Protein AF-A0A7J7V171-F1 (afdb_monomer_lite)

Structure (mmCIF, N/CA/C/O backbone):
data_AF-A0A7J7V171-F1
#
_entry.id   AF-A0A7J7V171-F1
#
loop_
_atom_site.group_PDB
_atom_site.id
_atom_site.type_symbol
_atom_site.label_atom_id
_atom_site.label_alt_id
_atom_site.label_comp_id
_atom_site.label_asym_id
_atom_site.label_entity_id
_atom_site.label_seq_id
_atom_site.pdbx_PDB_ins_code
_atom_site.Cartn_x
_atom_site.Cartn_y
_atom_site.Cartn_z
_atom_site.occupancy
_atom_site.B_iso_or_equiv
_atom_site.auth_seq_id
_atom_site.auth_comp_id
_atom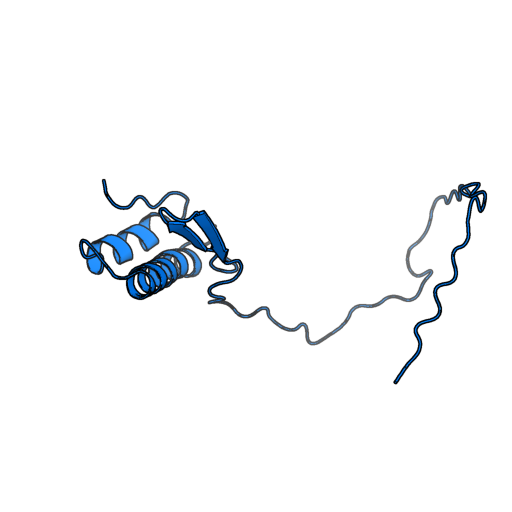_site.auth_asym_id
_atom_site.auth_atom_id
_atom_site.pdbx_PDB_model_num
ATOM 1 N N . MET A 1 1 ? -12.049 12.349 18.911 1.00 61.41 1 MET A N 1
ATOM 2 C CA . MET A 1 1 ? -12.533 11.578 17.750 1.00 61.41 1 MET A CA 1
ATOM 3 C C . MET A 1 1 ? -11.819 10.228 17.772 1.00 61.41 1 MET A C 1
ATOM 5 O O . MET A 1 1 ? -10.598 10.257 17.867 1.00 61.41 1 MET A O 1
ATOM 9 N N . PRO A 1 2 ? -12.532 9.087 17.826 1.00 86.75 2 PRO A N 1
ATOM 10 C CA . PRO A 1 2 ? -11.926 7.763 18.036 1.00 86.75 2 PRO A CA 1
ATOM 11 C C . PRO A 1 2 ? -11.271 7.152 16.784 1.00 86.75 2 PRO A C 1
ATOM 13 O O . PRO A 1 2 ? -10.413 6.287 16.913 1.00 86.75 2 PRO A O 1
ATOM 16 N N . LEU A 1 3 ? -11.650 7.606 15.588 1.00 91.38 3 LEU A N 1
ATOM 17 C CA . LEU A 1 3 ? -11.153 7.134 14.293 1.00 91.38 3 LEU A CA 1
ATOM 18 C C . LEU A 1 3 ? -10.896 8.348 13.404 1.00 91.38 3 LEU A C 1
ATOM 20 O O . LEU A 1 3 ? -11.660 9.299 13.490 1.00 91.38 3 LEU A O 1
ATOM 24 N N . LEU A 1 4 ? -9.862 8.338 12.563 1.00 93.75 4 LEU A N 1
ATOM 25 C CA . LEU A 1 4 ? -9.591 9.438 11.632 1.00 93.75 4 LEU A CA 1
ATOM 26 C C . LEU A 1 4 ? -8.950 8.906 10.342 1.00 93.75 4 LEU A C 1
ATOM 28 O O . LEU A 1 4 ? -7.738 8.684 10.322 1.00 93.75 4 LEU A O 1
ATOM 32 N N . PRO A 1 5 ? -9.732 8.686 9.272 1.00 94.31 5 PRO A N 1
ATOM 33 C CA . PRO A 1 5 ? -9.172 8.451 7.949 1.00 94.31 5 PRO A CA 1
ATOM 34 C C . PRO A 1 5 ? -8.649 9.768 7.358 1.00 94.31 5 PRO A C 1
ATOM 36 O O . PRO A 1 5 ? -9.211 10.837 7.593 1.00 94.31 5 PRO A O 1
ATOM 39 N N . ALA A 1 6 ? -7.572 9.685 6.582 1.00 95.25 6 ALA A N 1
ATOM 40 C CA . ALA A 1 6 ? -6.972 10.822 5.892 1.00 95.25 6 ALA A CA 1
ATOM 41 C C . ALA A 1 6 ? -6.397 10.382 4.538 1.00 95.25 6 ALA A C 1
ATOM 43 O O . ALA A 1 6 ? -6.031 9.218 4.367 1.00 95.25 6 ALA A O 1
ATOM 44 N N . GLY A 1 7 ? -6.291 11.321 3.594 1.00 96.06 7 GLY A N 1
ATOM 45 C CA . GLY A 1 7 ? -5.777 11.078 2.241 1.00 96.06 7 GLY A CA 1
ATOM 46 C C . GLY A 1 7 ? -6.870 11.159 1.173 1.00 96.06 7 GLY A C 1
ATOM 47 O O . GLY A 1 7 ? -8.004 11.519 1.467 1.00 96.06 7 GLY A O 1
ATOM 48 N N . SER A 1 8 ? -6.547 10.836 -0.080 1.00 97.00 8 SER A N 1
ATOM 49 C CA . SER A 1 8 ? -7.507 10.933 -1.195 1.00 97.00 8 SER A CA 1
ATOM 50 C C . SER A 1 8 ? -8.660 9.929 -1.088 1.00 97.00 8 SER A C 1
ATOM 52 O O . SER A 1 8 ? -9.795 10.273 -1.393 1.00 97.00 8 SER A O 1
ATOM 54 N N . GLY A 1 9 ? -8.399 8.723 -0.577 1.00 96.38 9 GLY A N 1
ATOM 55 C CA . GLY A 1 9 ? -9.415 7.690 -0.338 1.00 96.38 9 GLY A CA 1
ATOM 56 C C . GLY A 1 9 ? -10.183 7.824 0.983 1.00 96.38 9 GLY A C 1
ATOM 57 O O . GLY A 1 9 ? -10.878 6.886 1.379 1.00 96.38 9 GLY A O 1
ATOM 58 N N . GLN A 1 10 ? -10.045 8.947 1.701 1.00 97.19 10 GLN A N 1
ATOM 59 C CA . GLN A 1 10 ? -10.602 9.102 3.049 1.00 97.19 10 GLN A CA 1
ATOM 60 C C . GLN A 1 10 ? -12.131 9.019 3.087 1.00 97.19 10 GLN A C 1
ATOM 62 O O . GLN A 1 10 ? -12.670 8.509 4.063 1.00 97.19 10 GLN A O 1
ATOM 67 N N . ASP A 1 11 ? -12.824 9.471 2.039 1.00 96.94 11 ASP A N 1
ATOM 68 C CA . ASP A 1 11 ? -14.289 9.519 2.020 1.00 96.94 11 ASP A CA 1
ATOM 69 C C . ASP A 1 11 ? -14.885 8.102 1.999 1.00 96.94 11 ASP A C 1
ATOM 71 O O . ASP A 1 11 ? -15.816 7.795 2.745 1.00 96.94 11 ASP A O 1
ATOM 75 N N . ALA A 1 12 ? -14.290 7.200 1.209 1.00 97.44 12 ALA A N 1
ATOM 76 C CA . ALA A 1 12 ? -14.683 5.794 1.155 1.00 97.44 12 ALA A CA 1
ATOM 77 C C . ALA A 1 12 ? -14.348 5.056 2.462 1.00 97.44 12 ALA A C 1
ATOM 79 O O . ALA A 1 12 ? -15.162 4.279 2.963 1.00 97.44 12 ALA A O 1
ATOM 80 N N . ALA A 1 13 ? -13.174 5.327 3.040 1.00 97.75 13 ALA A N 1
ATOM 81 C CA . ALA A 1 13 ? -12.786 4.751 4.324 1.00 97.75 13 ALA A CA 1
ATOM 82 C C . ALA A 1 13 ? -13.703 5.233 5.461 1.00 97.75 13 ALA A C 1
ATOM 84 O O . ALA A 1 13 ? -14.129 4.428 6.288 1.00 97.75 13 ALA A O 1
ATOM 85 N N . LEU A 1 14 ? -14.045 6.525 5.484 1.00 97.25 14 LEU A N 1
ATOM 86 C CA . LEU A 1 14 ? -14.920 7.109 6.497 1.00 97.25 14 LEU A CA 1
ATOM 87 C C . LEU A 1 14 ? -16.320 6.500 6.442 1.00 97.25 14 LEU A C 1
ATOM 89 O O . LEU A 1 14 ? -16.859 6.163 7.489 1.00 97.25 14 LEU A O 1
ATOM 93 N N . ALA A 1 15 ? -16.876 6.280 5.248 1.00 97.31 15 ALA A N 1
ATOM 94 C CA . ALA A 1 15 ? -18.190 5.655 5.098 1.00 97.31 15 ALA A CA 1
ATOM 95 C C . ALA A 1 15 ? -18.268 4.266 5.764 1.00 97.31 15 ALA A C 1
ATOM 97 O O . ALA A 1 15 ? -19.240 3.968 6.452 1.00 97.31 15 ALA A O 1
ATOM 98 N N . VAL A 1 16 ? -17.233 3.432 5.605 1.00 97.81 16 VAL A N 1
ATOM 99 C CA . VAL A 1 16 ? -17.170 2.100 6.241 1.00 97.81 16 VAL A CA 1
ATOM 100 C C . VAL A 1 16 ? -16.984 2.208 7.754 1.00 97.81 16 VAL A C 1
ATOM 102 O O . VAL A 1 16 ? -17.594 1.457 8.517 1.00 97.81 16 VAL A O 1
ATOM 105 N N . LEU A 1 17 ? -16.138 3.142 8.192 1.00 97.44 17 LEU A N 1
ATOM 106 C CA . LEU A 1 17 ? -15.860 3.363 9.607 1.00 97.44 17 LEU A CA 1
ATOM 107 C C . LEU A 1 17 ? -17.096 3.864 10.364 1.00 97.44 17 LEU A C 1
ATOM 109 O O . LEU A 1 17 ? -17.370 3.359 11.447 1.00 97.44 17 LEU A O 1
ATOM 113 N N . GLU A 1 18 ? -17.861 4.795 9.795 1.00 96.81 18 GLU A N 1
ATOM 114 C CA . GLU A 1 18 ? -19.096 5.313 10.403 1.00 96.81 18 GLU A CA 1
ATOM 115 C C . GLU A 1 18 ? -20.216 4.256 10.454 1.00 96.81 18 GLU A C 1
ATOM 117 O O . GLU A 1 18 ? -20.997 4.239 11.401 1.00 96.81 18 GLU A O 1
ATOM 122 N N . ASP A 1 19 ? -20.283 3.347 9.475 1.00 97.44 19 ASP A N 1
ATOM 123 C CA . ASP A 1 19 ? -21.298 2.282 9.421 1.00 97.44 19 ASP A CA 1
ATOM 124 C C . ASP A 1 19 ? -21.049 1.163 10.451 1.00 97.44 19 ASP A C 1
ATOM 126 O O . ASP A 1 19 ? -21.982 0.669 11.085 1.00 97.44 19 ASP A O 1
ATOM 130 N N . ARG A 1 20 ? -19.788 0.740 10.626 1.00 96.62 20 ARG A N 1
ATOM 131 C CA . ARG A 1 20 ? -19.462 -0.531 11.308 1.00 96.62 20 ARG A CA 1
ATOM 132 C C . ARG A 1 20 ? -18.696 -0.396 12.616 1.00 96.62 20 ARG A C 1
ATOM 134 O O . ARG A 1 20 ? -18.533 -1.396 13.320 1.00 96.62 20 ARG A O 1
ATOM 141 N N . PHE A 1 21 ? -18.199 0.791 12.951 1.00 96.94 21 PHE A N 1
ATOM 142 C CA . PHE A 1 21 ? -17.444 0.975 14.185 1.00 96.94 21 PHE A CA 1
ATOM 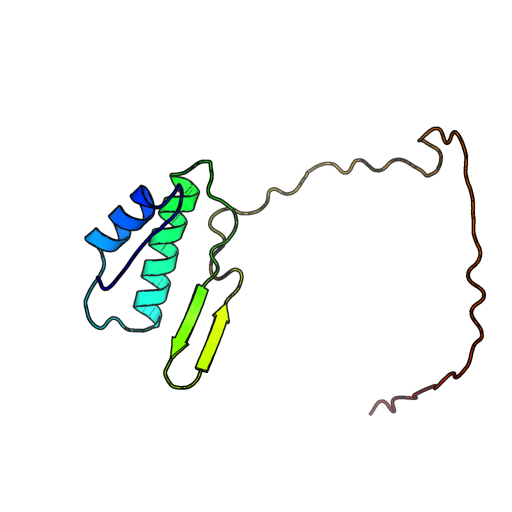143 C C . PHE A 1 21 ? -18.303 0.727 15.428 1.00 96.94 21 PHE A C 1
ATOM 145 O O . PHE A 1 21 ? -19.439 1.184 15.541 1.00 96.94 21 PHE A O 1
ATOM 152 N N . GLN A 1 22 ? -17.712 0.044 16.408 1.00 96.00 22 GLN A N 1
ATOM 153 C CA . GLN A 1 22 ? -18.282 -0.121 17.739 1.00 96.00 22 GLN A CA 1
ATOM 154 C C . GLN A 1 22 ? -17.237 0.263 18.796 1.00 96.00 22 GLN A C 1
ATOM 156 O O . GLN A 1 22 ? -16.040 0.043 18.600 1.00 96.00 22 GLN A O 1
ATOM 161 N N . PRO A 1 23 ? -17.642 0.843 19.936 1.00 96.12 23 PRO A N 1
ATOM 162 C CA . PRO A 1 23 ? -16.708 1.103 21.022 1.00 96.12 23 PRO A CA 1
ATOM 163 C C . PRO A 1 23 ? -16.176 -0.217 21.604 1.00 96.12 23 PRO A C 1
ATOM 165 O O . PRO A 1 23 ? -16.924 -1.180 21.753 1.00 96.12 23 PRO A O 1
ATOM 168 N N . ASN A 1 24 ? -14.898 -0.234 21.997 1.00 95.12 24 ASN A N 1
ATOM 169 C CA . ASN A 1 24 ? -14.241 -1.369 22.667 1.00 95.12 24 ASN A CA 1
ATOM 170 C C . ASN A 1 24 ? -14.260 -2.690 21.869 1.00 95.12 24 ASN A C 1
ATOM 172 O O . ASN A 1 24 ? -14.473 -3.762 22.434 1.00 95.12 24 ASN A O 1
ATOM 176 N N . MET A 1 25 ? -14.032 -2.620 20.555 1.00 96.31 25 MET A N 1
ATOM 177 C CA . MET A 1 25 ? -13.871 -3.806 19.708 1.00 96.31 25 MET A CA 1
ATOM 178 C C . MET A 1 25 ? -12.679 -4.667 20.140 1.00 96.31 25 MET A C 1
ATOM 180 O O . MET A 1 25 ? -11.677 -4.167 20.655 1.00 96.31 25 MET A O 1
ATOM 184 N N . THR A 1 26 ? -12.766 -5.970 19.866 1.00 97.81 26 THR A N 1
ATOM 185 C CA . THR A 1 26 ? -11.607 -6.861 19.969 1.00 97.81 26 THR A CA 1
ATOM 186 C C . THR A 1 26 ? -10.568 -6.506 18.908 1.00 97.81 26 THR A C 1
ATOM 188 O O . THR A 1 26 ? -10.884 -5.906 17.876 1.00 97.81 26 THR A O 1
ATOM 191 N N . LEU A 1 27 ? -9.317 -6.899 19.146 1.00 95.69 27 LEU A N 1
ATOM 192 C CA . LEU A 1 27 ? -8.210 -6.641 18.226 1.00 95.69 27 LEU A CA 1
ATOM 193 C C . LEU A 1 27 ? -8.497 -7.218 16.833 1.00 95.69 27 LEU A C 1
ATOM 195 O O . LEU A 1 27 ? -8.285 -6.536 15.833 1.00 95.69 27 LEU A O 1
ATOM 199 N N . GLU A 1 28 ? -9.030 -8.436 16.760 1.00 96.19 28 GLU A N 1
ATOM 200 C CA . GLU A 1 28 ? -9.358 -9.110 15.502 1.00 96.19 28 GLU A CA 1
ATOM 201 C C . GLU A 1 28 ? -10.475 -8.381 14.745 1.00 96.19 28 GLU A C 1
ATOM 203 O O . GLU A 1 28 ? -10.378 -8.184 13.534 1.00 96.19 28 GLU A O 1
ATOM 208 N N . ALA A 1 29 ? -11.515 -7.928 15.454 1.00 97.25 29 ALA A N 1
ATOM 209 C CA . ALA A 1 29 ? -12.611 -7.178 14.846 1.00 97.25 29 ALA A CA 1
ATOM 210 C C . ALA A 1 29 ? -12.138 -5.806 14.338 1.00 97.25 29 ALA A C 1
ATOM 212 O O . ALA A 1 29 ? -12.517 -5.388 13.245 1.00 97.25 29 ALA A O 1
ATOM 213 N N . ALA A 1 30 ? -11.268 -5.128 15.093 1.00 96.94 30 ALA A N 1
ATOM 214 C CA . ALA A 1 30 ? -10.674 -3.858 14.685 1.00 96.94 30 ALA A CA 1
ATOM 215 C C . ALA A 1 30 ? -9.764 -4.016 13.454 1.00 96.94 30 ALA A C 1
ATOM 217 O O . ALA A 1 30 ? -9.802 -3.183 12.550 1.00 96.94 30 ALA A O 1
ATOM 218 N N . GLN A 1 31 ? -8.982 -5.099 13.379 1.00 96.69 31 GLN A N 1
ATOM 219 C CA . GLN A 1 31 ? -8.180 -5.419 12.195 1.00 96.69 31 GLN A CA 1
ATOM 220 C C . GLN A 1 31 ? -9.051 -5.694 10.967 1.00 96.69 31 GLN A C 1
ATOM 222 O O . GLN A 1 31 ? -8.751 -5.179 9.892 1.00 96.69 31 GLN A O 1
ATOM 227 N N . GLY A 1 32 ? -10.133 -6.462 11.123 1.00 97.38 32 GLY A N 1
ATOM 228 C CA . GLY A 1 32 ? -11.095 -6.705 10.046 1.00 97.38 32 GLY A CA 1
ATOM 229 C C . GLY A 1 32 ? -11.717 -5.407 9.529 1.00 97.38 32 GLY A C 1
ATOM 230 O O . GLY A 1 32 ? -11.670 -5.143 8.329 1.00 97.38 32 GLY A O 1
ATOM 231 N N . LEU A 1 33 ? -12.199 -4.553 10.437 1.00 97.81 33 LEU A N 1
ATOM 232 C CA . LEU A 1 33 ? -12.765 -3.248 10.092 1.00 97.81 33 LEU A CA 1
ATOM 233 C C . LEU A 1 33 ? -11.752 -2.344 9.371 1.00 97.81 33 LEU A C 1
ATOM 235 O O . LEU A 1 33 ? -12.094 -1.697 8.383 1.00 97.81 33 LEU A O 1
ATOM 239 N N . LEU A 1 34 ? -10.495 -2.323 9.827 1.00 97.44 34 LEU A N 1
ATOM 240 C CA . LEU A 1 34 ? -9.425 -1.573 9.168 1.00 97.44 34 LEU A CA 1
ATOM 241 C C . LEU A 1 34 ? -9.193 -2.073 7.737 1.00 97.44 34 LEU A C 1
ATOM 243 O O . LEU A 1 34 ? -9.079 -1.267 6.814 1.00 97.44 34 LEU A O 1
ATOM 247 N N . VAL A 1 35 ? -9.138 -3.395 7.545 1.00 97.75 35 VAL A N 1
ATOM 248 C CA . VAL A 1 35 ? -8.977 -3.994 6.215 1.00 97.75 35 VAL A CA 1
ATOM 249 C C . VAL A 1 35 ? -10.132 -3.595 5.304 1.00 97.75 35 VAL A C 1
ATOM 251 O O . VAL A 1 35 ? -9.878 -3.200 4.169 1.00 97.75 35 VAL A O 1
ATOM 254 N N . GLU A 1 36 ? -11.375 -3.640 5.782 1.00 97.81 36 GLU A N 1
ATOM 255 C CA . GLU A 1 36 ? -12.545 -3.224 5.002 1.00 97.81 36 GLU A CA 1
ATOM 256 C C . GLU A 1 36 ? -12.494 -1.738 4.625 1.00 97.81 36 GLU A C 1
ATOM 258 O O . GLU A 1 36 ? -12.674 -1.402 3.454 1.00 97.81 36 GLU A O 1
ATOM 263 N N . ALA A 1 37 ? -12.181 -0.857 5.578 1.00 97.94 37 ALA A N 1
ATOM 264 C CA . ALA A 1 37 ? -12.122 0.586 5.348 1.00 97.94 37 ALA A CA 1
ATOM 265 C C . ALA A 1 37 ? -11.040 0.972 4.326 1.00 97.94 37 ALA A C 1
ATOM 267 O O . ALA A 1 37 ? -11.306 1.721 3.385 1.00 97.94 37 ALA A O 1
ATOM 268 N N . ILE A 1 38 ? -9.827 0.423 4.457 1.00 97.81 38 ILE A N 1
ATOM 269 C CA . ILE A 1 38 ? -8.747 0.697 3.498 1.00 97.81 38 ILE A CA 1
ATOM 270 C C . ILE A 1 38 ? -9.032 0.034 2.147 1.00 97.81 38 ILE A C 1
ATOM 272 O O . ILE A 1 38 ? -8.745 0.626 1.109 1.00 97.81 38 ILE A O 1
ATOM 276 N N . THR A 1 39 ? -9.648 -1.152 2.126 1.00 97.44 39 THR A N 1
ATOM 277 C CA . THR A 1 39 ? -10.054 -1.803 0.869 1.00 97.44 39 THR A CA 1
ATOM 278 C C . THR A 1 39 ? -11.100 -0.975 0.123 1.00 97.44 39 THR A C 1
ATOM 280 O O . THR A 1 39 ? -11.013 -0.859 -1.098 1.00 97.44 39 THR A O 1
ATOM 283 N N . ALA A 1 40 ? -12.044 -0.343 0.827 1.00 97.69 40 ALA A N 1
ATOM 284 C CA . ALA A 1 40 ? -12.989 0.589 0.215 1.00 97.69 40 ALA A CA 1
ATOM 285 C C . ALA A 1 40 ? -12.277 1.798 -0.409 1.00 97.69 40 ALA A C 1
ATOM 287 O O . ALA A 1 40 ? -12.601 2.175 -1.532 1.00 97.69 40 ALA A O 1
ATOM 288 N N . GLY A 1 41 ? -11.261 2.349 0.265 1.00 97.56 41 GLY A N 1
ATOM 289 C CA . GLY A 1 41 ? -10.389 3.383 -0.304 1.00 97.56 41 GLY A CA 1
ATOM 290 C C . GLY A 1 41 ? -9.649 2.910 -1.559 1.00 97.56 41 GLY A C 1
ATOM 291 O O . GLY A 1 41 ? -9.708 3.570 -2.588 1.00 97.56 41 GLY A O 1
ATOM 292 N N . ILE A 1 42 ? -9.018 1.733 -1.514 1.00 97.12 42 ILE A N 1
ATOM 293 C CA . ILE A 1 42 ? -8.285 1.141 -2.649 1.00 97.12 42 ILE A CA 1
ATOM 294 C C . ILE A 1 42 ? -9.188 0.924 -3.872 1.00 97.12 42 ILE A C 1
ATOM 296 O O . ILE A 1 42 ? -8.762 1.155 -4.999 1.00 97.12 42 ILE A O 1
ATOM 300 N N . LEU A 1 43 ? -10.417 0.445 -3.673 1.00 96.12 43 LEU A N 1
ATOM 301 C CA . LEU A 1 43 ? -11.340 0.164 -4.777 1.00 96.12 43 LEU A CA 1
ATOM 302 C C . LEU A 1 43 ? -12.131 1.402 -5.231 1.00 96.12 43 LEU A C 1
ATOM 304 O O . LEU A 1 43 ? -12.665 1.399 -6.340 1.00 96.12 43 LEU A O 1
ATOM 308 N N . GLY A 1 44 ? -12.233 2.429 -4.382 1.00 95.69 44 GLY A N 1
ATOM 309 C CA . GLY A 1 44 ? -13.040 3.628 -4.615 1.00 95.69 44 GLY A CA 1
ATOM 310 C C . GLY A 1 44 ? -12.260 4.871 -5.052 1.00 95.69 44 GLY A C 1
ATOM 311 O O . GLY A 1 44 ? -12.866 5.784 -5.607 1.00 95.69 44 GLY A O 1
ATOM 312 N N . ASP A 1 45 ? -10.944 4.922 -4.837 1.00 97.44 45 ASP A N 1
ATOM 313 C CA . ASP A 1 45 ? -10.086 6.061 -5.180 1.00 97.44 45 ASP A CA 1
ATOM 314 C C . ASP A 1 45 ? -8.939 5.648 -6.115 1.00 97.44 45 ASP A C 1
ATOM 316 O O . ASP A 1 45 ? -8.172 4.741 -5.815 1.00 97.44 45 ASP A O 1
ATOM 320 N N . LEU A 1 46 ? -8.771 6.369 -7.231 1.00 96.06 46 LEU A N 1
ATOM 321 C CA . LEU A 1 46 ? -7.713 6.109 -8.219 1.00 96.06 46 LEU A CA 1
ATOM 322 C C . LEU A 1 46 ? -6.307 6.444 -7.704 1.00 96.06 46 LEU A C 1
ATOM 324 O O . LEU A 1 46 ? -5.321 5.926 -8.231 1.00 96.06 46 LEU A O 1
ATOM 328 N N . GLY A 1 47 ? -6.205 7.333 -6.711 1.00 96.00 47 GLY A N 1
ATOM 329 C CA . GLY A 1 47 ? -4.943 7.659 -6.045 1.00 96.00 47 GLY A CA 1
ATOM 330 C C . GLY A 1 47 ? -4.508 6.617 -5.011 1.00 96.00 47 GLY A C 1
ATOM 331 O O . GLY A 1 47 ? -3.378 6.679 -4.526 1.00 96.00 47 GLY A O 1
ATOM 332 N N . SER A 1 48 ? -5.381 5.657 -4.694 1.00 96.06 48 SER A N 1
ATOM 333 C CA . SER A 1 48 ? -5.175 4.623 -3.685 1.00 96.06 48 SER A CA 1
ATOM 334 C C . SER A 1 48 ? -5.033 3.247 -4.341 1.00 96.06 48 SER A C 1
ATOM 336 O O . SER A 1 48 ? -5.668 2.942 -5.345 1.00 96.06 48 SER A O 1
ATOM 338 N N . GLY A 1 49 ? -4.174 2.382 -3.798 1.00 94.81 49 GLY A N 1
ATOM 339 C CA . GLY A 1 49 ? -3.916 1.073 -4.397 1.00 94.81 49 GLY A CA 1
ATOM 340 C C . GLY A 1 49 ? -2.911 0.224 -3.628 1.00 94.81 49 GLY A C 1
ATOM 341 O O . GLY A 1 49 ? -2.346 0.657 -2.627 1.00 94.81 49 GLY A O 1
ATOM 342 N N . GLY A 1 50 ? -2.660 -0.988 -4.127 1.00 93.12 50 GLY A N 1
ATOM 343 C CA . GLY A 1 50 ? -1.671 -1.905 -3.556 1.00 93.12 50 GLY A CA 1
ATOM 344 C C . GLY A 1 50 ? -2.235 -2.802 -2.453 1.00 93.12 50 GLY A C 1
ATOM 345 O O . GLY A 1 50 ? -3.326 -3.357 -2.590 1.00 93.12 50 GLY A O 1
ATOM 346 N N . SER A 1 51 ? -1.451 -2.999 -1.392 1.00 95.06 51 SER A N 1
ATOM 347 C CA . SER A 1 51 ? -1.809 -3.829 -0.237 1.00 95.06 51 SER A CA 1
ATOM 348 C C . SER A 1 51 ? -2.159 -2.987 0.986 1.00 95.06 51 SER A C 1
ATOM 350 O O . SER A 1 51 ? -1.700 -1.858 1.134 1.00 95.06 51 SER A O 1
ATOM 352 N N . VAL A 1 52 ? -2.932 -3.571 1.897 1.00 96.62 52 VAL A N 1
ATOM 353 C CA . VAL A 1 52 ? -3.251 -2.989 3.200 1.00 96.62 52 VAL A CA 1
ATOM 354 C C . VAL A 1 52 ? -2.157 -3.357 4.196 1.00 96.62 52 VAL A C 1
ATOM 356 O O . VAL A 1 52 ? -1.952 -4.537 4.485 1.00 96.62 52 VAL A O 1
ATOM 359 N N . ASP A 1 53 ? -1.501 -2.346 4.753 1.00 97.12 53 ASP A N 1
ATOM 360 C CA . ASP A 1 53 ? -0.576 -2.484 5.876 1.00 97.12 53 ASP A CA 1
ATOM 361 C C . ASP A 1 53 ? -1.269 -2.041 7.170 1.00 97.12 53 ASP A C 1
ATOM 363 O O . ASP A 1 53 ? -2.052 -1.089 7.176 1.00 97.12 53 ASP A O 1
ATOM 367 N N . ALA A 1 54 ? -0.970 -2.715 8.281 1.00 97.00 54 ALA A N 1
ATOM 368 C CA . ALA A 1 54 ? -1.512 -2.384 9.594 1.00 97.00 54 ALA A CA 1
ATOM 369 C C . ALA A 1 54 ? -0.403 -2.319 10.646 1.00 97.00 54 ALA A C 1
ATOM 371 O O . ALA A 1 54 ? 0.510 -3.141 10.664 1.00 97.00 54 ALA A O 1
ATOM 372 N N . CYS A 1 55 ? -0.507 -1.372 11.573 1.00 97.56 55 CYS A N 1
ATOM 373 C CA . CYS A 1 55 ? 0.337 -1.320 12.761 1.00 97.56 55 CYS A CA 1
ATOM 374 C C . CYS A 1 55 ? -0.554 -1.457 13.992 1.00 97.56 55 CYS A C 1
ATOM 376 O O . CYS A 1 55 ? -1.444 -0.636 14.206 1.00 97.56 55 CYS A O 1
ATOM 378 N N . VAL A 1 56 ? -0.328 -2.498 14.788 1.00 97.38 56 VAL A N 1
ATOM 379 C CA . VAL A 1 56 ? -1.046 -2.714 16.045 1.00 97.38 56 VAL A CA 1
ATOM 380 C C . VAL A 1 56 ? -0.180 -2.200 17.181 1.00 97.38 56 VAL A C 1
ATOM 382 O O . VAL A 1 56 ? 0.954 -2.650 17.340 1.00 97.38 56 VAL A O 1
ATOM 385 N N . ILE A 1 57 ? -0.714 -1.271 17.967 1.00 97.50 57 ILE A N 1
ATOM 386 C CA . ILE A 1 57 ? -0.031 -0.692 19.124 1.00 97.50 57 ILE A CA 1
ATOM 387 C C . ILE A 1 57 ? -0.830 -1.066 20.372 1.00 97.50 57 ILE A C 1
ATOM 389 O O . ILE A 1 57 ? -2.006 -0.726 20.483 1.00 97.50 57 ILE A O 1
ATOM 393 N N . THR A 1 58 ? -0.191 -1.785 21.289 1.00 96.88 58 THR A N 1
ATOM 394 C CA . THR A 1 58 ? -0.724 -2.192 22.596 1.00 96.88 58 THR A CA 1
ATOM 395 C C . THR A 1 58 ? 0.193 -1.682 23.705 1.00 96.88 58 THR A C 1
ATOM 397 O O . THR A 1 58 ? 1.300 -1.215 23.444 1.00 96.88 58 THR A O 1
ATOM 400 N N . GLU A 1 59 ? -0.222 -1.803 24.967 1.00 97.12 59 GLU A N 1
ATOM 401 C CA . GLU A 1 59 ? 0.618 -1.421 26.118 1.00 97.12 59 GLU A CA 1
ATOM 402 C C . GLU A 1 59 ? 1.959 -2.174 26.156 1.00 97.12 59 GLU A C 1
ATOM 404 O O . GLU A 1 59 ? 2.962 -1.660 26.641 1.00 97.12 59 GLU A O 1
ATOM 409 N N . THR A 1 60 ? 1.988 -3.391 25.609 1.00 96.81 60 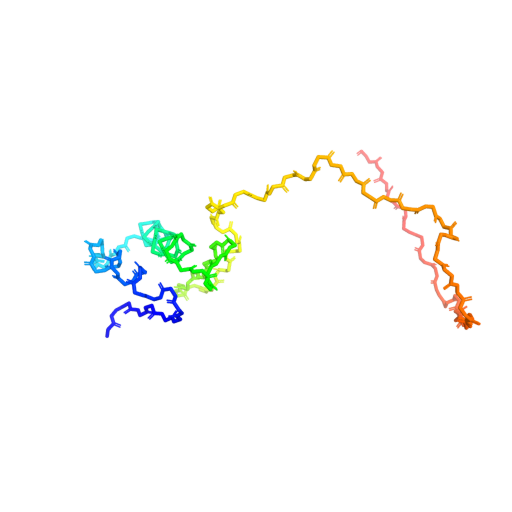THR A N 1
ATOM 410 C CA . THR A 1 60 ? 3.179 -4.245 25.538 1.00 96.81 60 THR A CA 1
ATOM 411 C C . THR A 1 60 ? 4.150 -3.866 24.417 1.00 96.81 60 THR A C 1
ATOM 413 O O . THR A 1 60 ? 5.298 -4.309 24.446 1.00 96.81 60 THR A O 1
ATOM 416 N N . GLY A 1 61 ? 3.724 -3.073 23.428 1.00 96.56 61 GLY A N 1
ATOM 417 C CA . GLY A 1 61 ? 4.575 -2.648 22.319 1.00 96.56 61 GLY A CA 1
ATOM 418 C C . GLY A 1 61 ? 3.837 -2.465 20.993 1.00 96.56 61 GLY A C 1
ATOM 419 O O . GLY A 1 61 ? 2.612 -2.404 20.928 1.00 96.56 61 GLY A O 1
ATOM 420 N N . ALA A 1 62 ? 4.613 -2.372 19.911 1.00 97.44 62 ALA A N 1
ATOM 421 C CA . ALA A 1 6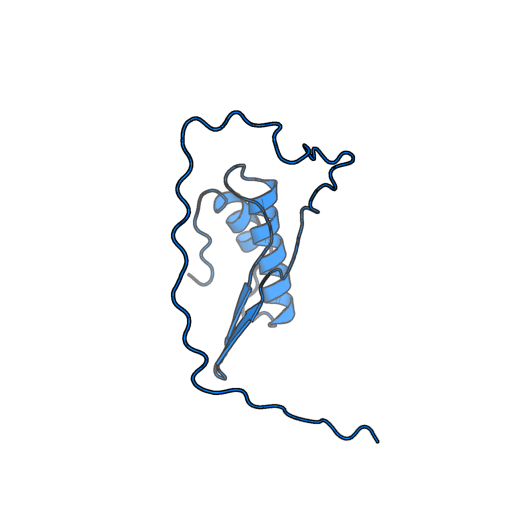2 ? 4.107 -2.179 18.556 1.00 97.44 62 ALA A CA 1
ATOM 422 C C . ALA A 1 62 ? 4.440 -3.379 17.661 1.00 97.44 62 ALA A C 1
ATOM 424 O O . ALA A 1 62 ? 5.563 -3.886 17.667 1.00 97.44 62 ALA A O 1
ATOM 425 N N . LYS A 1 63 ? 3.471 -3.801 16.846 1.00 97.25 63 LYS A N 1
ATOM 426 C CA . LYS A 1 63 ? 3.620 -4.860 15.846 1.00 97.25 63 LYS A CA 1
ATOM 427 C C . LYS A 1 63 ? 3.233 -4.331 14.471 1.00 97.25 63 LYS A C 1
ATOM 429 O O . LYS A 1 63 ? 2.069 -4.028 14.217 1.00 97.25 63 LYS A O 1
ATOM 434 N N . MET A 1 64 ? 4.215 -4.270 13.576 1.00 96.94 64 MET A N 1
ATOM 435 C CA . MET A 1 64 ? 3.997 -3.926 12.174 1.00 96.94 64 MET A CA 1
ATOM 436 C C . MET A 1 64 ? 3.591 -5.173 11.381 1.00 96.94 64 MET A C 1
ATOM 438 O O . MET A 1 64 ? 4.288 -6.187 11.408 1.00 96.94 64 MET A O 1
ATOM 442 N N . LEU A 1 65 ? 2.478 -5.084 10.661 1.00 95.94 65 LEU A N 1
ATOM 443 C CA . LEU A 1 65 ? 1.929 -6.115 9.787 1.00 95.94 65 LEU A CA 1
ATOM 444 C C . LEU A 1 65 ? 1.898 -5.557 8.364 1.00 95.94 65 LEU A C 1
ATOM 446 O O . LEU A 1 65 ? 0.954 -4.872 7.972 1.00 95.94 65 LEU A O 1
ATOM 450 N N . ARG A 1 66 ? 2.955 -5.828 7.597 1.00 94.75 66 ARG A N 1
ATOM 451 C CA . ARG A 1 66 ? 2.975 -5.489 6.171 1.00 94.75 66 ARG A CA 1
ATOM 452 C C . ARG A 1 66 ? 2.198 -6.520 5.372 1.00 94.75 66 ARG A C 1
ATOM 454 O O . ARG A 1 66 ? 2.330 -7.715 5.627 1.00 94.75 66 ARG A O 1
ATOM 461 N N . THR A 1 67 ? 1.426 -6.041 4.406 1.00 93.06 67 THR A N 1
ATOM 462 C CA . THR A 1 67 ? 0.608 -6.850 3.506 1.00 93.06 67 THR A CA 1
ATOM 463 C C . THR A 1 67 ? -0.369 -7.732 4.289 1.00 93.06 67 THR A C 1
ATOM 465 O O . THR A 1 67 ? -0.456 -8.939 4.080 1.00 93.06 67 THR A O 1
ATOM 468 N N . LEU A 1 68 ? -1.111 -7.118 5.217 1.00 94.88 68 LEU A N 1
ATOM 469 C CA . LEU A 1 68 ? -2.183 -7.785 5.960 1.00 94.88 68 LEU A CA 1
ATOM 470 C C . LEU A 1 68 ? -3.287 -8.279 5.013 1.00 94.88 68 LEU A C 1
ATOM 472 O O . LEU A 1 68 ? -3.843 -9.355 5.216 1.00 94.88 68 LEU A O 1
ATOM 476 N N . SER A 1 69 ? -3.589 -7.500 3.970 1.00 95.38 69 SER A N 1
ATOM 477 C CA . SER A 1 69 ? -4.517 -7.878 2.905 1.00 95.38 69 SER A CA 1
ATOM 478 C C . SER A 1 69 ? -4.034 -7.364 1.551 1.00 95.38 69 SER A C 1
ATOM 480 O O . SER A 1 69 ? -3.464 -6.279 1.454 1.00 95.38 69 SER A O 1
ATOM 482 N N . SER A 1 70 ? -4.298 -8.134 0.498 1.00 93.94 70 SER A N 1
ATOM 483 C CA . SER A 1 70 ? -3.995 -7.779 -0.892 1.00 93.94 70 SER A CA 1
ATOM 484 C C . SER A 1 70 ? -5.275 -7.893 -1.719 1.00 93.94 70 SER A C 1
ATOM 486 O O . SER A 1 70 ? -5.506 -8.940 -2.332 1.00 93.94 70 SER A O 1
ATOM 488 N N . PRO A 1 71 ? -6.136 -6.855 -1.718 1.00 91.81 71 PRO A N 1
ATOM 489 C CA . PRO A 1 71 ? -7.427 -6.903 -2.408 1.00 91.81 71 PRO A CA 1
ATOM 490 C C . PRO A 1 71 ? -7.259 -7.071 -3.923 1.00 91.81 71 PRO A C 1
ATOM 492 O O . PRO A 1 71 ? -8.063 -7.735 -4.574 1.00 91.81 71 PRO A O 1
ATOM 495 N N . THR A 1 72 ? -6.173 -6.535 -4.481 1.00 88.50 72 THR A N 1
ATOM 496 C CA . THR A 1 72 ? -5.786 -6.729 -5.879 1.00 88.50 72 THR A CA 1
ATOM 497 C C . THR A 1 72 ? -4.607 -7.688 -5.981 1.00 88.50 72 THR A C 1
ATOM 499 O O . THR A 1 72 ? -3.546 -7.444 -5.403 1.00 88.50 72 THR A O 1
ATOM 502 N N . LYS A 1 73 ? -4.761 -8.760 -6.764 1.00 87.75 73 LYS A N 1
ATOM 503 C CA . LYS A 1 73 ? -3.645 -9.646 -7.110 1.00 87.75 73 LYS A CA 1
ATOM 504 C C . LYS A 1 73 ? -2.813 -9.017 -8.233 1.00 87.75 73 LYS A C 1
ATOM 506 O O . LYS A 1 73 ? -3.402 -8.574 -9.222 1.00 87.75 73 LYS A O 1
ATOM 511 N N . PRO A 1 74 ? -1.473 -8.995 -8.123 1.00 84.12 74 PRO A N 1
ATOM 512 C CA . PRO A 1 74 ? -0.619 -8.614 -9.237 1.00 84.12 74 PRO A CA 1
ATOM 513 C C . PRO A 1 74 ? -0.910 -9.483 -10.460 1.00 84.12 74 PRO A C 1
ATOM 515 O O . PRO A 1 74 ? -1.081 -10.696 -10.347 1.00 84.12 74 PRO A O 1
ATOM 518 N N . MET A 1 75 ? -0.962 -8.857 -11.632 1.00 87.00 75 MET A N 1
ATOM 519 C CA . MET A 1 75 ? -1.129 -9.581 -12.884 1.00 87.00 75 MET A CA 1
ATOM 520 C C . MET A 1 75 ? 0.197 -10.219 -13.292 1.00 87.00 75 MET A C 1
ATOM 522 O O . MET A 1 75 ? 1.226 -9.542 -13.373 1.00 87.00 75 MET A O 1
ATOM 526 N N . GLU A 1 76 ? 0.164 -11.513 -13.596 1.00 91.50 76 GLU A N 1
ATOM 527 C CA . GLU A 1 76 ? 1.299 -12.186 -14.215 1.00 91.50 76 GLU A CA 1
ATOM 528 C C . GLU A 1 76 ? 1.416 -11.749 -15.676 1.00 91.50 76 GLU A C 1
ATOM 530 O O . GLU A 1 76 ? 0.446 -11.755 -16.436 1.00 91.50 76 GLU A O 1
ATOM 535 N N . ARG A 1 77 ? 2.620 -11.334 -16.079 1.00 90.69 77 ARG A N 1
ATOM 536 C CA . ARG A 1 77 ? 2.881 -10.987 -17.477 1.00 90.69 77 ARG A CA 1
ATOM 537 C C . ARG A 1 77 ? 3.015 -12.284 -18.281 1.00 90.69 77 ARG A C 1
ATOM 539 O O . ARG A 1 77 ? 3.882 -13.084 -17.940 1.00 90.69 77 ARG A O 1
ATOM 546 N N . PRO A 1 78 ? 2.246 -12.474 -19.369 1.00 92.69 78 PRO A N 1
ATOM 547 C CA . PRO A 1 78 ? 2.309 -13.707 -20.159 1.00 92.69 78 PRO A CA 1
ATOM 548 C C . PRO A 1 78 ? 3.611 -13.829 -20.960 1.00 92.69 78 PRO A C 1
ATOM 550 O O . PRO A 1 78 ? 4.030 -14.930 -21.303 1.00 92.69 78 PRO A O 1
ATOM 553 N N . THR A 1 79 ? 4.260 -12.699 -21.253 1.00 94.31 79 THR A N 1
ATOM 554 C CA . THR A 1 79 ? 5.435 -12.638 -22.122 1.00 94.31 79 THR A CA 1
ATOM 555 C C . THR A 1 79 ? 6.575 -11.913 -21.429 1.00 94.31 79 THR A C 1
ATOM 557 O O . THR A 1 79 ? 6.385 -10.895 -20.758 1.00 94.31 79 THR A O 1
ATOM 560 N N . GLN A 1 80 ? 7.786 -12.419 -21.642 1.00 93.75 80 GLN A N 1
ATOM 561 C CA . GLN A 1 80 ? 9.016 -11.824 -21.152 1.00 93.75 80 GLN A CA 1
ATOM 562 C C . GLN A 1 80 ? 9.784 -11.157 -22.300 1.00 93.75 80 GLN A C 1
ATOM 564 O O . GLN A 1 80 ? 10.169 -11.815 -23.262 1.00 93.75 80 GLN A O 1
ATOM 569 N N . TYR A 1 81 ? 10.059 -9.857 -22.174 1.00 93.25 81 TYR A N 1
ATOM 570 C CA . TYR A 1 81 ? 10.922 -9.125 -23.102 1.00 93.25 81 TYR A CA 1
ATOM 571 C C . TYR A 1 81 ? 12.357 -9.143 -22.578 1.00 93.25 81 TYR A C 1
ATOM 573 O O . TYR A 1 81 ? 12.714 -8.377 -21.682 1.00 93.25 81 TYR A O 1
ATOM 581 N N . ARG A 1 82 ? 13.173 -10.059 -23.101 1.00 94.88 82 ARG A N 1
ATOM 582 C CA . ARG A 1 82 ? 14.610 -10.131 -22.822 1.00 94.88 82 ARG A CA 1
ATOM 583 C C . ARG A 1 82 ? 15.372 -9.964 -24.123 1.00 94.88 82 ARG A C 1
ATOM 585 O O . ARG A 1 82 ? 15.194 -10.750 -25.048 1.00 94.88 82 ARG A O 1
ATOM 592 N N . PHE A 1 83 ? 16.221 -8.948 -24.169 1.00 95.81 83 PHE A N 1
ATOM 593 C CA . PHE A 1 83 ? 17.142 -8.730 -25.274 1.00 95.81 83 PHE A CA 1
ATOM 594 C C . PHE A 1 83 ? 18.516 -9.295 -24.913 1.00 95.81 83 PHE A C 1
ATOM 596 O O . PHE A 1 83 ? 18.923 -9.251 -23.751 1.00 95.81 83 PHE A O 1
ATOM 603 N N . ALA A 1 84 ? 19.209 -9.866 -25.896 1.00 96.38 84 ALA A N 1
ATOM 604 C CA . ALA A 1 84 ? 20.559 -10.377 -25.694 1.00 96.38 84 ALA A CA 1
ATOM 605 C C . ALA A 1 84 ? 21.543 -9.224 -25.389 1.00 96.38 84 ALA A C 1
ATOM 607 O O . ALA A 1 84 ? 21.311 -8.091 -25.817 1.00 96.38 84 ALA A O 1
ATOM 608 N N . PRO A 1 85 ? 22.658 -9.476 -24.681 1.00 95.19 85 PRO A N 1
ATOM 609 C CA . PRO A 1 85 ? 23.723 -8.484 -24.545 1.00 95.19 85 PRO A CA 1
ATOM 610 C C . PRO A 1 85 ? 24.176 -7.963 -25.920 1.00 95.19 85 PRO A C 1
ATOM 612 O O . PRO A 1 85 ? 24.340 -8.745 -26.854 1.00 95.19 85 PRO A O 1
ATOM 615 N N . GLY A 1 86 ? 24.365 -6.647 -26.048 1.00 95.06 86 GLY A N 1
ATOM 616 C CA . GLY A 1 86 ? 24.777 -5.998 -27.302 1.00 95.06 86 GLY A CA 1
ATOM 617 C C . GLY A 1 86 ? 23.643 -5.443 -28.175 1.00 95.06 86 GLY A C 1
ATOM 618 O O . GLY A 1 86 ? 23.923 -4.827 -29.198 1.00 95.06 86 GLY A O 1
ATOM 619 N N . THR A 1 87 ? 22.370 -5.587 -27.788 1.00 96.75 87 THR A N 1
ATOM 620 C CA . THR A 1 87 ? 21.239 -5.005 -28.547 1.00 96.75 87 THR A CA 1
ATOM 621 C C . THR A 1 87 ? 21.083 -3.490 -28.395 1.00 96.75 87 THR A C 1
ATOM 623 O O . THR A 1 87 ? 20.342 -2.875 -29.157 1.00 96.75 87 THR A O 1
ATOM 626 N N . THR A 1 88 ? 21.746 -2.882 -27.410 1.00 96.44 88 THR A N 1
ATOM 627 C CA . THR A 1 88 ? 21.698 -1.438 -27.145 1.00 96.44 88 THR A CA 1
ATOM 628 C C . THR A 1 88 ? 22.999 -0.795 -27.617 1.00 96.44 88 THR A C 1
ATOM 630 O O . THR A 1 88 ? 24.073 -1.231 -27.211 1.00 96.44 88 THR A O 1
ATOM 633 N N . ALA A 1 89 ? 22.918 0.245 -28.452 1.00 96.50 89 ALA A N 1
ATOM 634 C CA . ALA A 1 89 ? 24.099 0.966 -28.925 1.00 96.50 89 ALA A CA 1
ATOM 635 C C . ALA A 1 89 ? 24.777 1.728 -27.772 1.00 96.50 89 ALA A C 1
ATOM 637 O O . ALA A 1 89 ? 24.153 2.572 -27.127 1.00 96.50 89 ALA A O 1
ATOM 638 N N . VAL A 1 90 ? 26.058 1.440 -27.529 1.00 96.50 90 VAL A N 1
ATOM 639 C CA . VAL A 1 90 ? 26.880 2.101 -26.505 1.00 96.50 90 VAL A CA 1
ATOM 640 C C . VAL A 1 90 ? 27.757 3.156 -27.179 1.00 96.50 90 VAL A C 1
ATOM 642 O O . VAL A 1 90 ? 28.517 2.836 -28.087 1.00 96.50 90 VAL A O 1
ATOM 645 N N . LEU A 1 91 ? 27.642 4.418 -26.750 1.00 97.00 91 LEU A N 1
ATOM 646 C CA . LEU A 1 91 ? 28.435 5.528 -27.303 1.00 97.00 91 LEU A CA 1
ATOM 647 C C . LEU A 1 91 ? 29.829 5.624 -26.674 1.00 97.00 91 LEU A C 1
ATOM 649 O O . LEU A 1 91 ? 30.805 5.919 -27.357 1.00 97.00 91 LEU A O 1
ATOM 653 N N . SER A 1 92 ? 29.921 5.388 -25.369 1.00 94.94 92 SER A N 1
ATOM 654 C CA . SER A 1 92 ? 31.176 5.351 -24.629 1.00 94.94 92 SER A CA 1
ATOM 655 C C . SER A 1 92 ? 31.037 4.421 -23.430 1.00 94.94 92 SER A C 1
ATOM 657 O O . SER A 1 92 ? 29.979 4.329 -22.810 1.00 94.94 92 SER A O 1
ATOM 659 N N . GLU A 1 93 ? 32.121 3.725 -23.112 1.00 94.62 93 GLU A N 1
ATOM 660 C CA . GLU A 1 93 ? 32.202 2.817 -21.975 1.00 94.62 93 GLU A CA 1
ATOM 661 C C . GLU A 1 93 ? 33.459 3.150 -21.170 1.00 94.62 93 GLU A C 1
ATOM 663 O O . GLU A 1 93 ? 34.501 3.511 -21.718 1.00 94.62 93 GLU A O 1
ATOM 668 N N . THR A 1 94 ? 33.369 3.088 -19.844 1.00 95.38 94 THR A N 1
ATOM 669 C CA . THR A 1 94 ? 34.523 3.248 -18.956 1.00 95.38 94 THR A CA 1
ATOM 670 C C . THR A 1 94 ? 34.407 2.247 -17.826 1.00 95.38 94 THR A C 1
ATOM 672 O O . THR A 1 94 ? 33.461 2.290 -17.043 1.00 95.38 94 THR A O 1
ATOM 675 N N . VAL A 1 95 ? 35.408 1.381 -17.714 1.00 94.19 95 VAL A N 1
ATOM 676 C CA . VAL A 1 95 ? 35.505 0.388 -16.647 1.00 94.19 95 VAL A CA 1
ATOM 677 C C . VAL A 1 95 ? 36.588 0.839 -15.673 1.00 94.19 95 VAL A C 1
ATOM 679 O O . VAL A 1 95 ? 37.732 1.058 -16.069 1.00 94.19 95 VAL A O 1
ATOM 682 N N . LYS A 1 96 ? 36.231 0.994 -14.394 1.00 92.50 96 LYS A N 1
ATOM 683 C CA . LYS A 1 96 ? 37.173 1.298 -13.308 1.00 92.50 96 LYS A CA 1
ATOM 684 C C . LYS A 1 96 ? 37.288 0.082 -12.391 1.00 92.50 96 LYS A C 1
ATOM 686 O O . LYS A 1 96 ? 36.369 -0.153 -11.606 1.00 92.50 96 LYS A O 1
ATOM 691 N N . PRO A 1 97 ? 38.381 -0.693 -12.482 1.00 89.88 97 PRO A N 1
ATOM 692 C CA . PRO A 1 97 ? 38.616 -1.801 -11.569 1.00 89.88 97 PRO A CA 1
ATOM 693 C C . PRO A 1 97 ? 38.707 -1.292 -10.129 1.00 89.88 97 PRO A C 1
ATOM 695 O O . PRO A 1 97 ? 39.403 -0.311 -9.860 1.00 89.88 97 PRO A O 1
ATOM 698 N N . LEU A 1 98 ? 38.013 -1.959 -9.207 1.00 88.25 98 LEU A N 1
ATOM 699 C CA . LEU A 1 98 ? 38.176 -1.712 -7.778 1.00 88.25 98 LEU A CA 1
ATOM 700 C C . LEU A 1 98 ? 39.397 -2.507 -7.289 1.00 88.25 98 LEU A C 1
ATOM 702 O O . LEU A 1 98 ? 39.401 -3.732 -7.433 1.00 88.25 98 LEU A O 1
ATOM 706 N N . PRO A 1 99 ? 40.432 -1.857 -6.725 1.00 82.00 99 PRO A N 1
ATOM 707 C CA . PRO A 1 99 ? 41.538 -2.563 -6.098 1.00 82.00 99 PRO A CA 1
ATOM 708 C C . PRO A 1 99 ? 41.051 -3.129 -4.762 1.00 82.00 99 PRO A C 1
ATOM 710 O O . PRO A 1 99 ? 41.039 -2.442 -3.744 1.00 82.00 99 PRO A O 1
ATOM 713 N N . LEU A 1 100 ? 40.589 -4.375 -4.777 1.00 81.81 100 LEU A N 1
ATOM 714 C CA . LEU A 1 100 ? 40.258 -5.108 -3.561 1.00 81.81 100 LEU A CA 1
ATOM 715 C C . LEU A 1 100 ? 41.518 -5.827 -3.076 1.00 81.81 100 LEU A C 1
ATOM 717 O O . LEU A 1 100 ? 42.120 -6.602 -3.817 1.00 81.81 100 LEU A O 1
ATOM 721 N N . GLN A 1 101 ? 41.917 -5.566 -1.834 1.00 79.44 101 GLN A N 1
ATOM 722 C CA . GLN A 1 101 ? 42.947 -6.334 -1.145 1.00 79.44 101 GLN A CA 1
ATOM 723 C C . GLN A 1 101 ? 42.230 -7.337 -0.240 1.00 79.44 101 GLN A C 1
ATOM 725 O O . GLN A 1 101 ? 41.442 -6.936 0.614 1.00 79.44 101 GLN A O 1
ATOM 730 N N . LEU A 1 102 ? 42.452 -8.634 -0.458 1.00 75.62 102 LEU A N 1
ATOM 731 C CA . LEU A 1 102 ? 41.952 -9.680 0.433 1.00 75.62 102 LEU A CA 1
ATOM 732 C C . LEU A 1 102 ? 42.661 -9.516 1.784 1.00 75.62 102 LEU A C 1
ATOM 734 O O . LEU A 1 102 ? 43.847 -9.820 1.894 1.00 75.62 102 LEU A O 1
ATOM 738 N N . VAL A 1 103 ? 41.965 -8.952 2.773 1.00 80.19 103 VAL A N 1
ATOM 739 C CA . VAL A 1 103 ? 42.522 -8.725 4.118 1.00 80.19 103 VAL A CA 1
ATOM 740 C C . VAL A 1 103 ? 42.404 -9.984 4.970 1.00 80.19 103 VAL A C 1
ATOM 742 O O . VAL A 1 103 ? 43.335 -10.317 5.695 1.00 80.19 103 VAL A O 1
ATOM 745 N N . GLU A 1 104 ? 41.287 -10.702 4.866 1.00 78.56 104 GLU A N 1
ATOM 746 C CA . GLU A 1 104 ? 41.023 -11.885 5.678 1.00 78.56 104 GLU A CA 1
ATOM 747 C C . GLU A 1 104 ? 40.022 -12.803 4.966 1.00 78.56 104 GLU A C 1
ATOM 749 O O . GLU A 1 104 ? 39.028 -12.339 4.405 1.00 78.56 104 GLU A O 1
ATOM 754 N N . GLU A 1 105 ? 40.293 -14.106 4.988 1.00 79.69 105 GLU A N 1
ATOM 755 C CA . GLU A 1 105 ? 39.399 -15.159 4.514 1.00 79.69 105 GLU A CA 1
ATOM 756 C C . GLU A 1 105 ? 39.177 -16.130 5.677 1.00 79.69 105 GLU A C 1
ATOM 758 O O . GLU A 1 105 ? 40.122 -16.742 6.173 1.00 79.69 105 GLU A O 1
ATOM 763 N N . THR A 1 106 ? 37.934 -16.251 6.143 1.00 78.56 106 THR A N 1
ATOM 764 C CA . THR A 1 106 ? 37.555 -1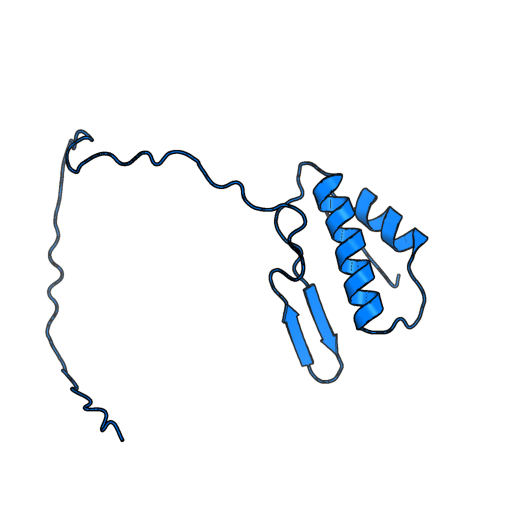7.196 7.199 1.00 78.56 106 THR A CA 1
ATOM 765 C C . THR A 1 106 ? 36.694 -18.302 6.606 1.00 78.56 106 THR A C 1
ATOM 767 O O . THR A 1 106 ? 35.578 -18.073 6.145 1.00 78.56 106 THR A O 1
ATOM 770 N N . VAL A 1 107 ? 37.221 -19.527 6.616 1.00 79.88 107 VAL A N 1
ATOM 771 C CA . VAL A 1 107 ? 36.490 -20.727 6.196 1.00 79.88 107 VAL A CA 1
ATOM 772 C C . VAL A 1 107 ? 35.855 -21.357 7.432 1.00 79.88 107 VAL A C 1
ATOM 774 O O . VAL A 1 107 ? 36.564 -21.800 8.333 1.00 79.88 107 VAL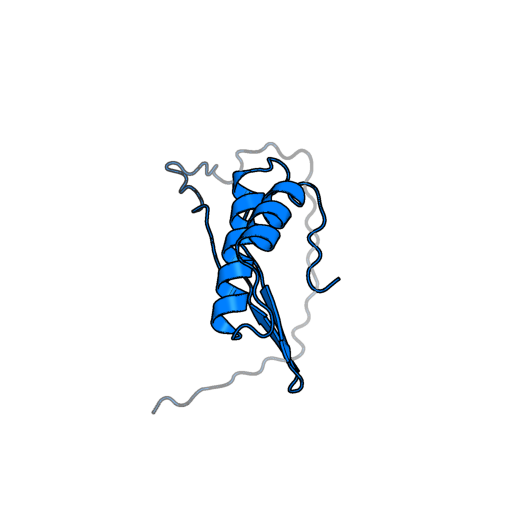 A O 1
ATOM 777 N N . GLN A 1 108 ? 34.523 -21.400 7.481 1.00 74.44 108 GLN A N 1
ATOM 778 C CA . GLN A 1 108 ? 33.783 -22.134 8.510 1.00 74.44 108 GLN A CA 1
ATOM 779 C C . GLN A 1 108 ? 33.266 -23.450 7.930 1.00 74.44 108 GLN A C 1
ATOM 781 O O . GLN A 1 108 ? 32.441 -23.461 7.018 1.00 74.44 108 GLN A O 1
ATOM 786 N N . THR A 1 109 ? 33.750 -24.567 8.464 1.00 74.38 109 THR A N 1
ATOM 787 C CA . THR A 1 109 ? 33.202 -25.897 8.193 1.00 74.38 109 THR A CA 1
ATOM 788 C C . THR A 1 109 ? 32.048 -26.166 9.155 1.00 74.38 109 THR A C 1
ATOM 790 O O . THR A 1 109 ? 32.254 -26.171 10.366 1.00 74.38 109 THR A O 1
ATOM 793 N N . MET A 1 110 ? 30.842 -26.394 8.631 1.00 70.38 110 MET A N 1
ATOM 794 C CA . MET A 1 110 ? 29.744 -26.966 9.416 1.00 70.38 110 MET A CA 1
ATOM 795 C C . MET A 1 110 ? 29.895 -28.488 9.427 1.00 70.38 110 MET A C 1
ATOM 797 O O . MET A 1 110 ? 29.917 -29.109 8.364 1.00 70.38 110 MET A O 1
ATOM 801 N N . GLU A 1 111 ? 30.001 -29.083 10.613 1.00 60.03 111 GLU A N 1
ATOM 802 C CA . GLU A 1 111 ? 29.790 -30.521 10.778 1.00 60.03 111 GLU A CA 1
ATOM 803 C C . GLU A 1 111 ? 28.300 -30.815 10.571 1.00 60.03 111 GLU A C 1
ATOM 805 O O . GLU A 1 111 ? 27.436 -30.148 11.143 1.00 60.03 111 GLU A O 1
ATOM 810 N N . VAL A 1 112 ? 28.009 -31.775 9.696 1.00 64.12 112 VAL A N 1
ATOM 811 C CA . VAL A 1 112 ? 26.658 -32.282 9.453 1.00 64.12 112 VAL A CA 1
ATOM 812 C C . VAL A 1 112 ? 26.537 -33.591 10.231 1.00 64.12 112 VAL A C 1
ATOM 814 O O . VAL A 1 112 ? 27.167 -34.575 9.843 1.00 64.12 112 VAL A O 1
ATOM 817 N N . GLU A 1 113 ? 25.769 -33.579 11.323 1.00 47.22 113 GLU A N 1
ATOM 818 C CA . GLU A 1 113 ? 25.151 -34.781 11.917 1.00 47.22 113 GLU A CA 1
ATOM 819 C C . GLU A 1 113 ? 23.764 -35.019 11.309 1.00 47.22 113 GLU A C 1
ATOM 821 O O . GLU A 1 113 ? 23.009 -34.029 11.140 1.00 47.22 113 GLU A O 1
#

Foldseek 3Di:
DPDAADDQLRVQLVVLCVVDDDPPDDPVVVVVSQQNSLVSSQVPGPVHHFADWDWDQDPVGIDTRPRPDGPDDDDDDPDDDDDDPPPDDDPDDDDDDDPDDCPDDDDDDDDDD

Secondary structure (DSSP, 8-state):
------STTHHHHHHHHHHH--TT--HHHHHHHHHHHHHHHHHH-TT--S-EEEEEEETTEEEEEEEEE-SSPPPPPS----PPTT-S--S-----------------PPP--

Radius of gyration: 25.18 Å; chains: 1; bounding box: 64×46×55 Å

Sequence (113 aa):
MPLLPAGSGQDAALAVLEDRFQPNMTLEAAQGLLVEAITAGILGDLGSGGSVDACVITETGAKMLRTLSSPTKPMERPTQYRFAPGTTAVLSETVKPLPLQLVEETVQTMEVE

pLDDT: mean 92.21, std 8.97, range [47.22, 97.94]

InterPro domains:
  IPR001353 Proteasome, subunit alpha/beta [PF00227] (6-57)
  IPR024689 Proteasome beta subunit, C-terminal [PF12465] (71-107)
  IPR029055 Nucleophile aminohydrolases, N-terminal [G3DSA:3.60.20.10] (2-113)
  IPR029055 Nucleophile aminohydrolases, N-terminal [SSF56235] (4-95)

Organism: Pipistrellus kuhlii (NCBI:txid59472)